Protein AF-A0A535UQ77-F1 (afdb_monomer_lite)

Radius of gyration: 15.28 Å; chains: 1; bounding box: 34×35×45 Å

Structure (mmCIF, N/CA/C/O backbone):
data_AF-A0A535UQ77-F1
#
_entry.id   AF-A0A535UQ77-F1
#
loop_
_atom_site.group_PDB
_atom_site.id
_atom_site.type_symbol
_atom_site.label_atom_id
_atom_site.label_alt_id
_atom_site.label_comp_id
_atom_site.label_asym_id
_atom_site.label_entity_id
_atom_site.label_seq_id
_atom_site.pdbx_PDB_ins_code
_atom_site.Cartn_x
_atom_site.Cartn_y
_atom_site.Cartn_z
_atom_site.occupancy
_atom_site.B_iso_or_equiv
_atom_site.auth_seq_id
_atom_site.auth_comp_id
_atom_site.auth_asym_id
_atom_site.auth_atom_id
_atom_site.pdbx_PDB_model_num
ATOM 1 N N . MET A 1 1 ? -8.827 -24.208 -1.846 1.00 51.34 1 MET A N 1
ATOM 2 C CA . MET A 1 1 ? -8.972 -23.126 -2.843 1.00 51.34 1 MET A CA 1
ATOM 3 C C . MET A 1 1 ? -10.200 -22.333 -2.440 1.00 51.34 1 MET A C 1
ATOM 5 O O . MET A 1 1 ? -11.268 -22.927 -2.415 1.00 51.34 1 MET A O 1
ATOM 9 N N . GLY A 1 2 ? -10.046 -21.084 -2.003 1.00 74.62 2 GLY A N 1
ATOM 10 C CA . GLY A 1 2 ? -11.169 -20.281 -1.488 1.00 74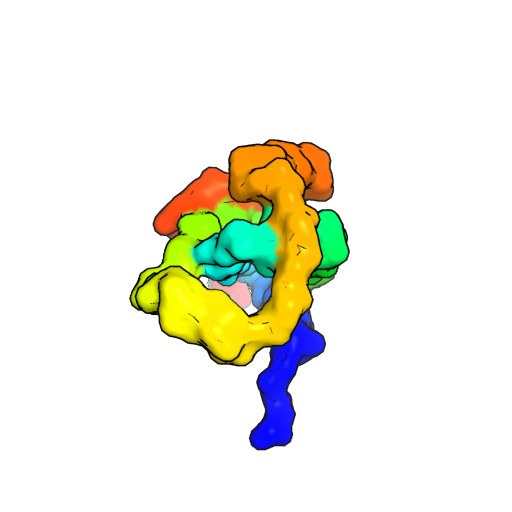.62 2 GLY A CA 1
ATOM 11 C C . GLY A 1 2 ? -10.756 -19.067 -0.655 1.00 74.62 2 GLY A C 1
ATOM 12 O O . GLY A 1 2 ? -11.506 -18.653 0.214 1.00 74.62 2 GLY A O 1
ATOM 13 N N . TYR A 1 3 ? -9.539 -18.564 -0.854 1.00 83.62 3 TYR A N 1
ATOM 14 C CA . TYR A 1 3 ? -9.072 -17.334 -0.227 1.00 83.62 3 TYR A CA 1
ATOM 15 C C . TYR A 1 3 ? -8.224 -16.598 -1.260 1.00 83.62 3 TYR A C 1
ATOM 17 O O . TYR A 1 3 ? -7.188 -17.118 -1.685 1.00 83.62 3 TYR A O 1
ATOM 25 N N . GLY A 1 4 ? -8.721 -15.459 -1.720 1.00 92.38 4 GLY A N 1
ATOM 26 C CA . GLY A 1 4 ? -8.100 -14.583 -2.700 1.00 92.38 4 GLY A CA 1
ATOM 27 C C . GLY A 1 4 ? -8.096 -13.137 -2.217 1.00 92.38 4 GLY A C 1
ATOM 28 O O . GLY A 1 4 ? -8.233 -12.857 -1.026 1.00 92.38 4 GLY A O 1
ATOM 29 N N . LEU A 1 5 ? -7.902 -12.207 -3.152 1.00 91.81 5 LEU A N 1
ATOM 30 C CA . LEU A 1 5 ? -7.842 -10.780 -2.834 1.00 91.81 5 LEU A CA 1
ATOM 31 C C . LEU A 1 5 ? -9.175 -10.252 -2.293 1.00 91.81 5 LEU A C 1
ATOM 33 O O . LEU A 1 5 ? -9.158 -9.459 -1.357 1.00 91.81 5 LEU A O 1
ATOM 37 N N . ASP A 1 6 ? -10.304 -10.736 -2.808 1.00 94.06 6 ASP A N 1
ATOM 38 C CA . ASP A 1 6 ? -11.630 -10.304 -2.356 1.00 94.06 6 ASP A CA 1
ATOM 39 C C . ASP A 1 6 ? -11.852 -10.651 -0.875 1.00 94.06 6 ASP A C 1
ATOM 41 O O . ASP A 1 6 ? -12.286 -9.808 -0.090 1.00 94.06 6 ASP A O 1
ATOM 45 N N . GLU A 1 7 ? -11.463 -11.857 -0.440 1.00 95.62 7 GLU A N 1
ATOM 46 C CA . GLU A 1 7 ? -11.539 -12.232 0.974 1.00 95.62 7 GLU A CA 1
ATOM 47 C C . GLU A 1 7 ? -10.544 -11.456 1.851 1.00 95.62 7 GLU A C 1
ATOM 49 O O . GLU A 1 7 ? -10.850 -11.177 3.012 1.00 95.62 7 GLU A O 1
ATOM 54 N N . VAL A 1 8 ? -9.369 -11.083 1.328 1.00 94.38 8 VAL A N 1
ATOM 55 C CA . VAL A 1 8 ? -8.412 -10.211 2.039 1.00 94.38 8 VAL A CA 1
ATOM 56 C C . VAL A 1 8 ? -9.016 -8.828 2.266 1.00 94.38 8 VAL A C 1
ATOM 58 O O . VAL A 1 8 ? -8.952 -8.303 3.381 1.00 94.38 8 VAL A O 1
ATOM 61 N N . VAL A 1 9 ? -9.632 -8.254 1.233 1.00 96.19 9 VAL A N 1
ATOM 62 C CA . VAL A 1 9 ? -10.286 -6.946 1.315 1.00 96.19 9 VAL A CA 1
ATOM 63 C C . VAL A 1 9 ? -11.458 -6.988 2.295 1.00 96.19 9 VAL A C 1
ATOM 65 O O . VAL A 1 9 ? -11.558 -6.123 3.170 1.00 96.19 9 VAL A O 1
ATOM 68 N N . GLU A 1 10 ? -12.280 -8.038 2.242 1.00 96.44 10 GLU A N 1
ATOM 69 C CA . GLU A 1 10 ? -13.380 -8.237 3.189 1.00 96.44 10 GLU A CA 1
ATOM 70 C C . GLU A 1 10 ? -12.877 -8.361 4.636 1.00 96.44 10 GLU A C 1
ATOM 72 O O . GLU A 1 10 ? -13.448 -7.763 5.549 1.00 96.44 10 GLU A O 1
ATOM 77 N N . CYS A 1 11 ? -11.764 -9.066 4.862 1.00 95.56 11 CYS A N 1
ATOM 78 C CA . CYS A 1 11 ? -11.135 -9.150 6.181 1.00 95.56 11 CYS A CA 1
ATOM 79 C C . CYS A 1 11 ? -10.706 -7.767 6.701 1.00 95.56 11 CYS A C 1
ATOM 81 O O . CYS A 1 11 ? -10.943 -7.449 7.870 1.00 95.56 11 CYS A O 1
ATOM 83 N N . GLY A 1 12 ? -10.114 -6.929 5.842 1.00 96.44 12 GLY A N 1
ATOM 84 C CA . GLY A 1 12 ? -9.777 -5.543 6.176 1.00 96.44 12 GLY A CA 1
ATOM 85 C C . GLY A 1 12 ? -11.015 -4.729 6.555 1.00 96.44 12 GLY A C 1
ATOM 86 O O . GLY A 1 12 ? -11.045 -4.104 7.616 1.00 96.44 12 GLY A O 1
ATOM 87 N N . ARG A 1 13 ? -12.080 -4.821 5.750 1.00 96.44 13 ARG A N 1
ATOM 88 C CA . ARG A 1 13 ? -13.355 -4.133 5.995 1.00 96.44 13 ARG A CA 1
ATOM 89 C C . ARG A 1 13 ? -13.982 -4.532 7.333 1.00 96.44 13 ARG A C 1
ATOM 91 O O . ARG A 1 13 ? -14.423 -3.662 8.086 1.00 96.44 13 ARG A O 1
ATOM 98 N N . VAL A 1 14 ? -13.998 -5.828 7.655 1.00 97.31 14 VAL A N 1
ATOM 99 C CA . VAL A 1 14 ? -14.507 -6.347 8.937 1.00 97.31 14 VAL A CA 1
ATOM 100 C C . VAL A 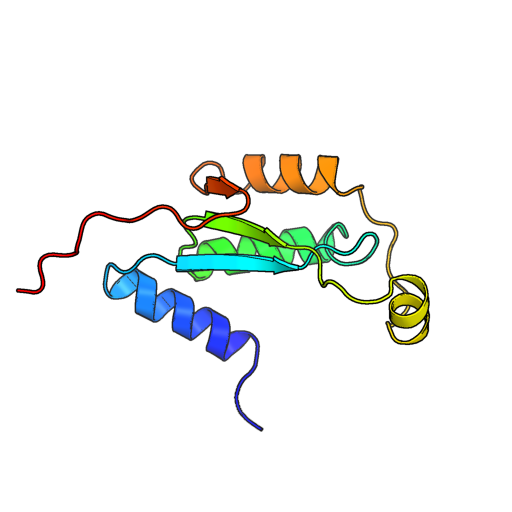1 14 ? -13.676 -5.831 10.113 1.00 97.31 14 VAL A C 1
ATOM 102 O O . VAL A 1 14 ? -14.247 -5.388 11.110 1.00 97.31 14 VAL A O 1
ATOM 105 N N . MET A 1 15 ? -12.344 -5.840 9.999 1.00 95.94 15 MET A N 1
ATOM 106 C CA . MET A 1 15 ? -11.454 -5.344 11.052 1.00 95.94 15 MET A CA 1
ATOM 107 C C . MET A 1 15 ? -11.647 -3.842 11.302 1.00 95.94 15 MET A C 1
ATOM 109 O O . MET A 1 15 ? -11.786 -3.423 12.452 1.00 95.94 15 MET A O 1
ATOM 113 N N . CYS A 1 16 ? -11.734 -3.050 10.231 1.00 93.75 16 CYS A N 1
ATOM 114 C CA . CYS A 1 16 ? -12.014 -1.619 10.308 1.00 93.75 16 CYS A CA 1
ATOM 115 C C . CYS A 1 16 ? -13.374 -1.349 10.981 1.00 93.75 16 CYS A C 1
ATOM 117 O O . CYS A 1 16 ? -13.463 -0.550 11.914 1.00 93.75 16 CYS A O 1
ATOM 119 N N . ALA A 1 17 ? -14.428 -2.075 10.585 1.00 94.81 17 ALA A N 1
ATOM 120 C CA . ALA A 1 17 ? -15.765 -1.940 11.170 1.00 94.81 17 ALA A CA 1
ATOM 121 C C . ALA A 1 17 ? -15.822 -2.325 12.661 1.00 94.81 17 ALA A C 1
ATOM 123 O O . ALA A 1 17 ? -16.638 -1.782 13.407 1.00 94.81 17 ALA A O 1
ATOM 124 N N . ALA A 1 18 ? -14.945 -3.226 13.107 1.00 95.25 18 ALA A N 1
ATOM 125 C CA . ALA A 1 18 ? -14.792 -3.597 14.512 1.00 95.25 18 ALA A CA 1
ATOM 126 C C . ALA A 1 18 ? -13.972 -2.578 15.336 1.00 95.25 18 ALA A C 1
ATOM 128 O O . ALA A 1 18 ? -13.762 -2.790 16.531 1.00 95.25 18 ALA A O 1
ATOM 129 N N . GLY A 1 19 ? -13.504 -1.480 14.727 1.00 92.06 19 GLY A N 1
ATOM 130 C CA . GLY A 1 19 ? -12.664 -0.468 15.377 1.00 92.06 19 GLY A CA 1
ATOM 131 C C . GLY A 1 19 ? -11.205 -0.895 15.553 1.00 92.06 19 GLY A C 1
ATOM 132 O O . GLY A 1 19 ? -10.488 -0.323 16.375 1.00 92.06 19 GLY A O 1
ATOM 133 N N . GLY A 1 20 ? -10.776 -1.925 14.824 1.00 91.19 20 GLY A N 1
ATOM 134 C CA . GLY A 1 20 ? -9.405 -2.401 14.812 1.00 91.19 20 GLY A CA 1
ATOM 135 C C . GLY A 1 20 ? -8.547 -1.693 13.765 1.00 91.19 20 GLY A C 1
ATOM 136 O O . GLY A 1 20 ? -9.058 -1.175 12.775 1.00 91.19 20 GLY A O 1
ATOM 137 N N . GLN A 1 21 ? -7.229 -1.718 13.971 1.00 92.19 21 GLN A N 1
ATOM 138 C CA . GLN A 1 21 ? -6.284 -1.118 13.033 1.00 92.19 21 GLN A CA 1
ATOM 139 C C . GLN A 1 21 ? -5.979 -2.041 11.854 1.00 92.19 21 GLN A C 1
ATOM 141 O O . GLN A 1 21 ? -5.621 -3.206 12.048 1.00 92.19 21 GLN A O 1
ATOM 146 N N . VAL A 1 22 ? -6.027 -1.486 10.641 1.00 95.56 22 VAL A N 1
ATOM 147 C CA . VAL A 1 22 ? -5.627 -2.181 9.411 1.00 95.56 22 VAL A CA 1
ATOM 148 C C . VAL A 1 22 ? -4.304 -1.620 8.888 1.00 95.56 22 VAL A C 1
ATOM 150 O O . VAL A 1 22 ? -4.197 -0.447 8.520 1.00 95.56 22 VAL A O 1
ATOM 153 N N . CYS A 1 23 ? -3.292 -2.486 8.818 1.00 95.38 23 CYS A N 1
ATOM 154 C CA . CYS A 1 23 ? -1.970 -2.183 8.271 1.00 95.38 23 CYS A CA 1
ATOM 155 C C . CYS A 1 23 ? -1.699 -3.069 7.051 1.00 95.38 23 CYS A C 1
ATOM 157 O O . CYS A 1 23 ? -1.729 -4.294 7.162 1.00 95.38 23 CYS A O 1
ATOM 159 N N . LEU A 1 24 ? -1.383 -2.463 5.906 1.00 95.44 24 LEU A N 1
ATOM 160 C CA . LEU A 1 24 ? -1.027 -3.177 4.683 1.00 95.44 24 LEU A CA 1
ATOM 161 C C . LEU A 1 24 ? 0.492 -3.339 4.581 1.00 95.44 24 LEU A C 1
ATOM 163 O O . LEU A 1 24 ? 1.223 -2.352 4.526 1.00 95.44 24 LEU A O 1
ATOM 167 N N . ASN A 1 25 ? 0.967 -4.578 4.481 1.00 94.94 25 ASN A N 1
ATOM 168 C CA . ASN A 1 25 ? 2.339 -4.864 4.066 1.00 94.94 25 ASN A CA 1
ATOM 169 C C . ASN A 1 25 ? 2.406 -4.877 2.538 1.00 94.94 25 ASN A C 1
ATOM 171 O O . ASN A 1 25 ? 1.992 -5.848 1.909 1.00 94.94 25 ASN A O 1
ATOM 175 N N . LEU A 1 26 ? 2.929 -3.805 1.949 1.00 95.19 26 LEU A N 1
ATOM 176 C CA . LEU A 1 26 ? 3.102 -3.686 0.508 1.00 95.19 26 LEU A CA 1
ATOM 177 C C . LEU A 1 26 ? 4.489 -4.199 0.118 1.00 95.19 26 LEU A C 1
ATOM 179 O O . LEU A 1 26 ? 5.506 -3.584 0.452 1.00 95.19 26 LEU A O 1
ATOM 183 N N . LEU A 1 27 ? 4.516 -5.337 -0.575 1.00 93.12 27 LEU A N 1
ATOM 184 C CA . LEU A 1 27 ? 5.744 -5.946 -1.075 1.00 93.12 27 LEU A CA 1
ATOM 185 C C . LEU A 1 27 ? 6.222 -5.175 -2.309 1.00 93.12 27 LEU A C 1
ATOM 187 O O . LEU A 1 27 ? 5.508 -5.069 -3.304 1.00 93.12 27 LEU A O 1
ATOM 191 N N . THR A 1 28 ? 7.409 -4.584 -2.220 1.00 91.31 28 THR A N 1
ATOM 192 C CA . THR A 1 28 ? 7.950 -3.667 -3.221 1.00 91.31 28 THR A CA 1
ATOM 193 C C . THR A 1 28 ? 8.775 -4.405 -4.257 1.00 91.31 28 THR A C 1
ATOM 195 O O . THR A 1 28 ? 9.774 -5.039 -3.907 1.00 91.31 28 THR A O 1
ATOM 198 N N . PHE A 1 29 ? 8.409 -4.244 -5.524 1.00 90.94 29 PHE A N 1
ATOM 199 C CA . PHE A 1 29 ? 9.146 -4.774 -6.659 1.00 90.94 29 PHE A CA 1
ATOM 200 C C . PHE A 1 29 ? 9.073 -3.795 -7.847 1.00 90.94 29 PHE A C 1
ATOM 202 O O . PHE A 1 29 ? 7.974 -3.561 -8.359 1.00 90.94 29 PHE A O 1
ATOM 209 N N . PRO A 1 30 ? 10.205 -3.203 -8.279 1.00 88.56 30 PRO A N 1
ATOM 210 C CA . PRO A 1 30 ? 10.249 -2.326 -9.449 1.00 88.56 30 PRO A CA 1
ATOM 211 C C . PRO A 1 30 ? 9.722 -3.003 -10.723 1.00 88.56 30 PRO A C 1
ATOM 213 O O . PRO A 1 30 ? 10.027 -4.160 -10.987 1.00 88.56 30 PRO A O 1
ATOM 216 N N . GLY A 1 31 ? 8.931 -2.283 -11.513 1.00 88.00 31 GLY A N 1
ATOM 217 C CA . GLY A 1 31 ? 8.205 -2.786 -12.682 1.00 88.00 31 GLY A CA 1
ATOM 218 C C . GLY A 1 31 ? 6.844 -3.414 -12.356 1.00 88.00 31 GLY A C 1
ATOM 219 O O . GLY A 1 31 ? 5.970 -3.460 -13.220 1.00 88.00 31 GLY A O 1
ATOM 220 N N . LEU A 1 32 ? 6.622 -3.861 -11.116 1.00 89.88 32 LEU A N 1
ATOM 221 C CA . LEU A 1 32 ? 5.361 -4.478 -10.697 1.00 89.88 32 LEU A CA 1
ATOM 222 C C . LEU A 1 32 ? 4.574 -3.544 -9.772 1.00 89.88 32 LEU A C 1
ATOM 224 O O . LEU A 1 32 ? 3.559 -2.978 -10.179 1.00 89.88 32 LEU A O 1
ATOM 228 N N . THR A 1 33 ? 5.069 -3.330 -8.552 1.00 92.12 33 THR A N 1
ATOM 229 C CA . THR A 1 33 ? 4.383 -2.552 -7.506 1.00 92.12 33 THR A CA 1
ATOM 230 C C . THR A 1 33 ? 4.315 -1.058 -7.832 1.00 92.12 33 THR A C 1
ATOM 232 O O . THR A 1 33 ? 3.409 -0.365 -7.380 1.00 92.12 33 THR A O 1
ATOM 235 N N . ASP A 1 34 ? 5.275 -0.541 -8.597 1.00 95.00 34 ASP A N 1
ATOM 236 C CA . ASP A 1 34 ? 5.313 0.848 -9.067 1.00 95.00 34 ASP A CA 1
ATOM 237 C C . ASP A 1 34 ? 4.741 1.015 -10.484 1.00 95.00 34 ASP A C 1
ATOM 239 O O . ASP A 1 34 ? 4.906 2.072 -11.097 1.00 95.00 34 ASP A O 1
ATOM 243 N N . SER A 1 35 ? 4.052 0.007 -11.023 1.00 94.75 35 SER A N 1
ATOM 244 C CA . SER A 1 35 ? 3.288 0.188 -12.255 1.00 94.75 35 SER A CA 1
ATOM 245 C C . SER A 1 35 ? 2.054 1.069 -11.994 1.00 94.75 35 SER A C 1
ATOM 247 O O . SER A 1 35 ? 1.447 0.987 -10.920 1.00 94.75 35 SER A O 1
ATOM 249 N N . PRO A 1 36 ? 1.638 1.928 -12.946 1.00 95.19 36 PRO A N 1
ATOM 250 C CA . PRO A 1 36 ? 0.487 2.800 -12.736 1.00 95.19 36 PRO A CA 1
ATOM 251 C C . PRO A 1 36 ? -0.796 2.059 -12.351 1.00 95.19 36 PRO A C 1
ATOM 253 O O . PRO A 1 36 ? -1.515 2.542 -11.480 1.00 95.19 36 PRO A O 1
ATOM 256 N N . GLU A 1 37 ? -1.033 0.897 -12.964 1.00 94.62 37 GLU A N 1
ATOM 257 C CA . GLU A 1 37 ? -2.200 0.046 -12.728 1.00 94.62 37 GLU A CA 1
ATOM 258 C C . GLU A 1 37 ? -2.203 -0.559 -11.317 1.00 94.62 37 GLU A C 1
ATOM 260 O O . GLU A 1 37 ? -3.213 -0.475 -10.617 1.00 94.62 37 GLU A O 1
ATOM 265 N N . GLU A 1 38 ? -1.077 -1.115 -10.860 1.00 94.88 38 GLU A N 1
ATOM 266 C CA . GLU A 1 38 ? -0.985 -1.672 -9.505 1.00 94.88 38 GLU A CA 1
ATOM 267 C C . GLU A 1 38 ? -1.079 -0.583 -8.433 1.00 94.88 38 GLU A C 1
ATOM 269 O O . GLU A 1 38 ? -1.673 -0.809 -7.377 1.00 94.88 38 GLU A O 1
ATOM 274 N N . LEU A 1 39 ? -0.582 0.628 -8.707 1.00 97.06 39 LEU A N 1
ATOM 275 C CA . LEU A 1 39 ? -0.767 1.770 -7.811 1.00 97.06 39 LEU A CA 1
ATOM 276 C C . LEU A 1 39 ? -2.248 2.149 -7.678 1.00 97.06 39 LEU A C 1
ATOM 278 O O . LEU A 1 39 ? -2.713 2.353 -6.557 1.00 97.06 39 LEU A O 1
ATOM 282 N N . ASP A 1 40 ? -3.006 2.187 -8.777 1.00 97.38 40 ASP A N 1
ATOM 283 C CA . ASP A 1 40 ? -4.448 2.474 -8.737 1.00 97.38 40 ASP A CA 1
ATOM 284 C C . ASP A 1 40 ? -5.231 1.393 -7.981 1.00 97.38 40 ASP A C 1
ATOM 286 O O . ASP A 1 40 ? -6.066 1.704 -7.123 1.00 97.38 40 ASP A O 1
ATOM 290 N N . ARG A 1 41 ? -4.909 0.118 -8.222 1.00 96.56 41 ARG A N 1
ATOM 291 C CA . ARG A 1 41 ? -5.499 -1.015 -7.492 1.00 96.56 41 ARG A CA 1
ATOM 292 C C . ARG A 1 41 ? -5.166 -0.964 -6.002 1.00 96.56 41 ARG A C 1
ATOM 294 O O . ARG A 1 41 ? -6.056 -1.138 -5.172 1.00 96.56 41 ARG A O 1
ATOM 301 N N . THR A 1 42 ? -3.918 -0.648 -5.656 1.00 97.19 42 THR A N 1
ATOM 302 C CA . THR A 1 42 ? -3.466 -0.500 -4.265 1.00 97.19 42 THR A CA 1
ATOM 303 C C . THR A 1 42 ? -4.220 0.621 -3.556 1.00 97.19 42 THR A C 1
ATOM 305 O O . THR A 1 42 ? -4.679 0.432 -2.429 1.00 97.19 42 THR A O 1
ATOM 308 N N . VAL A 1 43 ? -4.399 1.776 -4.207 1.00 98.38 43 VAL A N 1
ATOM 309 C CA . VAL A 1 43 ? -5.184 2.894 -3.661 1.00 98.38 43 VAL A CA 1
ATOM 310 C C . VAL A 1 43 ? -6.631 2.473 -3.415 1.00 98.38 43 VAL A C 1
ATOM 312 O O . VAL A 1 43 ? -7.162 2.743 -2.335 1.00 98.38 43 VAL A O 1
ATOM 315 N N . SER A 1 44 ? -7.259 1.794 -4.379 1.00 98.00 44 SER A N 1
ATOM 316 C CA . SER A 1 44 ? -8.635 1.301 -4.243 1.00 98.00 44 SER A CA 1
ATOM 317 C C . SER A 1 44 ? -8.770 0.342 -3.059 1.00 98.00 44 SER A C 1
ATOM 319 O O . SER A 1 44 ? -9.600 0.567 -2.179 1.00 98.00 44 SER A O 1
ATOM 321 N N . ALA A 1 45 ? -7.894 -0.661 -2.978 1.00 97.62 45 ALA A N 1
ATOM 322 C CA . ALA A 1 45 ? -7.903 -1.646 -1.902 1.00 97.62 45 ALA A CA 1
ATOM 323 C C . ALA A 1 45 ? -7.661 -0.999 -0.526 1.00 97.62 45 ALA A C 1
ATOM 325 O O . ALA A 1 45 ? -8.336 -1.331 0.446 1.00 97.62 45 ALA A O 1
ATOM 326 N N . CYS A 1 46 ? -6.743 -0.029 -0.430 1.00 98.00 46 CYS A N 1
ATOM 327 C CA . CYS A 1 46 ? -6.497 0.694 0.820 1.00 98.00 46 CYS A CA 1
ATOM 328 C C . CYS A 1 46 ? -7.726 1.475 1.294 1.00 98.00 46 CYS A C 1
ATOM 330 O O . CYS A 1 46 ? -8.027 1.471 2.488 1.00 98.00 46 CYS A O 1
ATOM 332 N N . ARG A 1 47 ? -8.436 2.135 0.369 1.00 97.81 47 ARG A N 1
ATOM 333 C CA . ARG A 1 47 ? -9.668 2.878 0.673 1.00 97.81 47 ARG A CA 1
ATOM 334 C C . ARG A 1 47 ? -10.787 1.939 1.121 1.00 97.81 47 ARG A C 1
ATOM 336 O O . ARG A 1 47 ? -11.479 2.256 2.081 1.00 97.81 47 ARG A O 1
ATOM 343 N N . GLU A 1 48 ? -10.935 0.792 0.466 1.00 97.44 48 GLU A N 1
ATOM 344 C CA . GLU A 1 48 ? -11.981 -0.188 0.776 1.00 97.44 48 GLU A CA 1
ATOM 345 C C . GLU A 1 48 ? -11.763 -0.888 2.124 1.00 97.44 48 GLU A C 1
ATOM 347 O O . GLU A 1 48 ? -12.692 -1.020 2.919 1.00 97.44 48 GLU A O 1
ATOM 352 N N . MET A 1 49 ? -10.519 -1.269 2.420 1.00 97.50 49 MET A N 1
ATOM 353 C CA . MET A 1 49 ? -10.155 -1.901 3.690 1.00 97.50 49 MET A CA 1
ATOM 354 C C . MET A 1 49 ? -10.075 -0.920 4.869 1.00 97.50 49 MET A C 1
ATOM 356 O O . MET A 1 49 ? -9.971 -1.364 6.010 1.00 97.50 49 MET A O 1
ATOM 360 N N . GLY A 1 50 ? -10.065 0.394 4.621 1.00 96.50 50 GLY A N 1
ATOM 361 C CA . GLY A 1 50 ? -9.821 1.396 5.661 1.00 96.50 50 GLY A CA 1
ATOM 362 C C . GLY A 1 50 ? -8.400 1.325 6.230 1.00 96.50 50 GLY A C 1
ATOM 363 O O . GLY A 1 50 ? -8.211 1.410 7.440 1.00 96.50 50 GLY A O 1
ATOM 364 N N . VAL A 1 51 ? -7.397 1.129 5.365 1.00 97.31 51 VAL A N 1
ATOM 365 C CA . VAL A 1 51 ? -5.984 1.044 5.771 1.00 97.31 51 VAL A CA 1
ATOM 366 C C . VAL A 1 51 ? -5.548 2.341 6.449 1.00 97.31 51 VAL A C 1
ATOM 368 O O . VAL A 1 51 ? -5.725 3.423 5.902 1.00 97.31 51 VAL A O 1
ATOM 371 N N . GLU A 1 52 ? -4.898 2.227 7.604 1.00 96.19 52 GLU A N 1
ATOM 372 C CA . GLU A 1 52 ? -4.318 3.360 8.339 1.00 96.19 52 GLU A CA 1
ATOM 373 C C . GLU A 1 52 ? -2.805 3.470 8.138 1.00 96.19 52 GLU A C 1
ATOM 375 O O . GLU A 1 52 ? -2.211 4.534 8.335 1.00 96.19 52 GLU A O 1
ATOM 380 N N . GLN A 1 53 ? -2.158 2.371 7.744 1.00 96.12 53 GLN A N 1
ATOM 381 C CA . GLN A 1 53 ? -0.723 2.339 7.513 1.00 96.12 53 GLN A CA 1
ATOM 382 C C . GLN A 1 53 ? -0.336 1.409 6.362 1.00 96.12 53 GLN A C 1
ATOM 384 O O . GLN A 1 53 ? -0.703 0.238 6.353 1.00 96.12 53 GLN A O 1
ATOM 389 N N . ILE A 1 54 ? 0.504 1.906 5.453 1.00 97.19 54 ILE A N 1
ATOM 390 C CA . ILE A 1 54 ? 1.242 1.099 4.481 1.00 97.19 54 ILE A CA 1
ATOM 391 C C . ILE A 1 54 ? 2.676 0.905 4.975 1.00 97.19 54 ILE A C 1
ATOM 393 O O . ILE A 1 54 ? 3.415 1.860 5.250 1.00 97.19 54 ILE A O 1
ATOM 397 N N . GLN A 1 55 ? 3.077 -0.356 5.060 1.00 96.06 55 GLN A N 1
ATOM 398 C CA . GLN A 1 55 ? 4.425 -0.782 5.387 1.00 96.06 55 GLN A CA 1
ATOM 399 C C . GLN A 1 55 ? 5.116 -1.272 4.122 1.00 96.06 55 GLN A C 1
ATOM 401 O O . GLN A 1 55 ? 4.707 -2.267 3.531 1.00 96.06 55 GLN A O 1
ATOM 406 N N . TRP A 1 56 ? 6.169 -0.574 3.715 1.00 94.62 56 TRP A N 1
ATOM 407 C CA . TRP A 1 56 ? 6.909 -0.888 2.497 1.00 94.62 56 TRP A CA 1
ATOM 408 C C . TRP A 1 56 ? 7.932 -1.971 2.806 1.00 94.62 56 TRP A C 1
ATOM 410 O O . TRP A 1 56 ? 8.853 -1.752 3.596 1.00 94.62 56 TRP A O 1
ATOM 420 N N . ARG A 1 57 ? 7.747 -3.154 2.225 1.00 92.75 57 ARG A N 1
ATOM 421 C CA . ARG A 1 57 ? 8.549 -4.338 2.529 1.00 92.75 57 ARG A CA 1
ATOM 422 C C . ARG A 1 57 ? 9.228 -4.841 1.270 1.00 92.75 57 ARG A C 1
ATOM 424 O O . ARG A 1 57 ? 8.578 -5.044 0.256 1.00 92.75 57 ARG A O 1
ATOM 431 N N . SER A 1 58 ? 10.521 -5.120 1.357 1.00 85.88 58 SER A N 1
ATOM 432 C CA . SER A 1 58 ? 11.164 -5.972 0.359 1.00 85.88 58 SER A CA 1
ATOM 433 C C . SER A 1 58 ? 10.537 -7.367 0.415 1.00 85.88 58 SER A C 1
ATOM 435 O O . SER A 1 58 ? 10.269 -7.880 1.504 1.00 85.88 58 SER A O 1
ATOM 437 N N . LEU A 1 59 ? 10.345 -7.991 -0.749 1.00 79.50 59 LEU A N 1
ATOM 438 C CA . LEU A 1 59 ? 9.956 -9.400 -0.844 1.00 79.50 59 LEU A CA 1
ATOM 439 C C . LEU A 1 59 ? 11.040 -10.342 -0.282 1.00 79.50 59 LEU A C 1
ATOM 441 O O . LEU A 1 59 ? 10.739 -11.480 0.060 1.00 79.50 59 LEU A O 1
ATOM 445 N N . ASN A 1 60 ? 12.280 -9.854 -0.127 1.00 83.19 60 ASN A N 1
ATOM 446 C CA . ASN A 1 60 ? 13.440 -10.615 0.354 1.00 83.19 60 ASN A CA 1
ATOM 447 C C . ASN A 1 60 ? 13.670 -11.916 -0.433 1.00 83.19 60 ASN A C 1
ATOM 449 O O . ASN A 1 60 ? 14.052 -12.938 0.132 1.00 83.19 60 ASN A O 1
ATOM 453 N N . VAL A 1 61 ? 13.441 -11.854 -1.743 1.00 85.81 61 VAL A N 1
ATOM 454 C CA . VAL A 1 61 ? 13.761 -12.909 -2.704 1.00 85.81 61 VAL A CA 1
ATOM 455 C C . VAL A 1 61 ? 14.863 -12.417 -3.635 1.00 85.81 61 VAL A C 1
ATOM 457 O O . VAL A 1 61 ? 15.041 -11.206 -3.794 1.0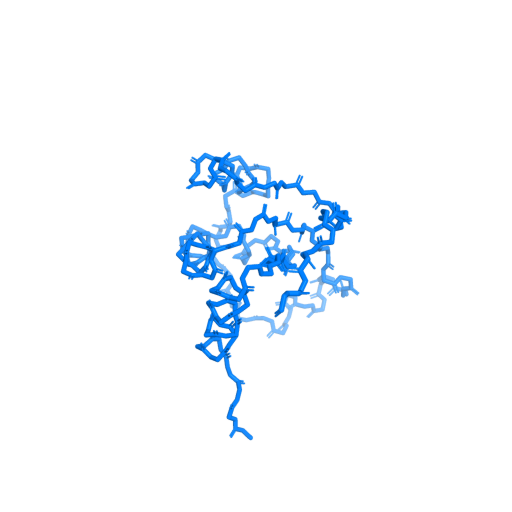0 85.81 61 VAL A O 1
ATOM 460 N N . ASP A 1 62 ? 15.600 -13.349 -4.231 1.00 88.62 62 ASP A N 1
ATOM 461 C CA . ASP A 1 62 ? 16.521 -13.036 -5.318 1.00 88.62 62 ASP A CA 1
ATOM 462 C C . ASP A 1 62 ? 15.755 -12.357 -6.465 1.00 88.62 62 ASP A C 1
ATOM 464 O O . ASP A 1 62 ? 14.727 -12.856 -6.929 1.0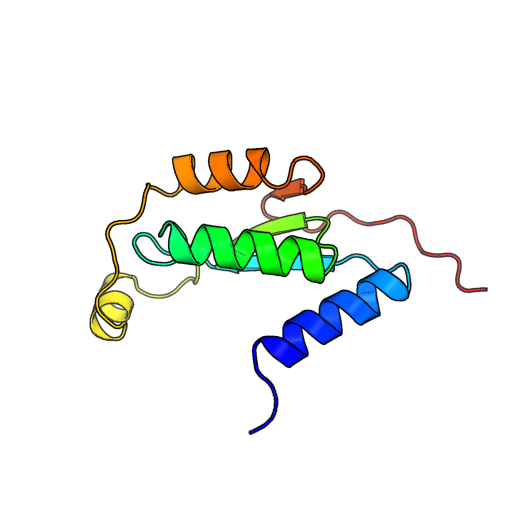0 88.62 62 ASP A O 1
ATOM 468 N N . HIS A 1 63 ? 16.219 -11.170 -6.854 1.00 82.12 63 HIS A N 1
ATOM 469 C CA . HIS A 1 63 ? 15.516 -10.327 -7.811 1.00 82.12 63 HIS A CA 1
ATOM 470 C C . HIS A 1 63 ? 15.637 -10.867 -9.237 1.00 82.12 63 HIS A C 1
ATOM 472 O O . HIS A 1 63 ? 14.652 -10.841 -9.970 1.00 82.12 63 HIS A O 1
ATOM 478 N N . ASP A 1 64 ? 16.811 -11.384 -9.604 1.00 86.94 64 ASP A N 1
ATOM 479 C CA . ASP A 1 64 ? 17.079 -11.898 -10.946 1.00 86.94 64 ASP A CA 1
ATOM 480 C C . ASP A 1 64 ? 16.260 -13.167 -11.182 1.00 86.94 64 ASP A C 1
ATOM 482 O O . ASP A 1 64 ? 15.574 -13.281 -12.194 1.00 86.94 64 ASP A O 1
ATOM 486 N N . TRP A 1 65 ? 16.222 -14.062 -10.190 1.00 89.88 65 TRP A N 1
ATOM 487 C CA . TRP A 1 65 ? 15.363 -15.244 -10.245 1.00 89.88 65 TRP A CA 1
ATOM 488 C C . TRP A 1 65 ? 13.874 -14.880 -10.336 1.00 89.88 65 TRP A C 1
ATOM 490 O O . TRP A 1 65 ? 13.139 -15.466 -11.126 1.00 89.88 65 TRP A O 1
ATOM 500 N N . LEU A 1 66 ? 13.402 -13.895 -9.561 1.00 86.94 66 LEU A N 1
ATOM 501 C CA . LEU A 1 66 ? 11.985 -13.527 -9.601 1.00 86.94 66 LEU A CA 1
ATOM 502 C C . LEU A 1 66 ? 11.580 -12.925 -10.956 1.00 86.94 66 LEU A C 1
ATOM 504 O O . LEU A 1 66 ? 10.461 -13.155 -11.409 1.00 86.94 66 LEU A O 1
ATOM 508 N N . LEU A 1 67 ? 12.470 -12.175 -11.610 1.00 85.94 67 LEU A N 1
ATOM 509 C CA . LEU A 1 67 ? 12.224 -11.649 -12.955 1.00 85.94 67 LEU A CA 1
ATOM 510 C C . LEU A 1 67 ? 12.051 -12.760 -14.000 1.00 85.94 67 LEU A C 1
ATOM 512 O O . LEU A 1 67 ? 11.300 -12.565 -14.952 1.00 85.94 67 LEU A O 1
ATOM 516 N N . GLU A 1 68 ? 12.716 -13.906 -13.829 1.00 89.19 68 GLU A N 1
ATOM 517 C CA . GLU A 1 68 ? 12.557 -15.070 -14.714 1.00 89.19 68 GLU A CA 1
ATOM 518 C C . GLU A 1 68 ? 11.197 -15.764 -14.531 1.00 89.19 68 GLU A C 1
ATOM 520 O O . GLU A 1 68 ? 10.633 -16.281 -15.495 1.00 89.19 68 GLU A O 1
ATOM 525 N N . GLU A 1 69 ? 10.656 -15.755 -13.310 1.00 89.31 69 GLU A N 1
ATOM 526 C CA . GLU A 1 69 ? 9.386 -16.410 -12.963 1.00 89.31 69 GLU A CA 1
ATOM 527 C C . GLU A 1 69 ? 8.154 -15.517 -13.182 1.00 89.31 69 GLU A C 1
ATOM 529 O O . GLU A 1 69 ? 7.041 -16.011 -13.391 1.00 89.31 69 GLU A O 1
ATOM 534 N N . LEU A 1 70 ? 8.317 -14.194 -13.105 1.00 83.50 70 LEU A N 1
ATOM 535 C CA . LEU A 1 70 ? 7.209 -13.257 -13.258 1.00 83.50 70 LEU A CA 1
ATOM 536 C C . LEU A 1 70 ? 6.816 -13.065 -14.731 1.00 83.50 70 LEU A C 1
ATOM 538 O O . LEU A 1 70 ? 7.662 -13.058 -15.628 1.00 83.50 70 LEU A O 1
ATOM 542 N N . PRO A 1 71 ? 5.520 -12.830 -15.010 1.00 78.44 71 PRO A N 1
ATOM 543 C CA . PRO A 1 71 ? 5.106 -12.366 -16.324 1.00 78.44 71 PRO A CA 1
ATOM 544 C C . PRO A 1 71 ? 5.757 -11.013 -16.635 1.00 78.44 71 PRO A C 1
ATOM 546 O O . PRO A 1 71 ? 6.078 -10.241 -15.731 1.00 78.44 71 PRO A O 1
ATOM 549 N N . ALA A 1 72 ? 5.906 -10.709 -17.928 1.00 78.25 72 ALA A N 1
ATOM 550 C CA . ALA A 1 72 ? 6.495 -9.454 -18.382 1.00 78.25 72 ALA A CA 1
ATOM 551 C C . ALA A 1 72 ? 5.848 -8.248 -17.679 1.00 78.25 72 ALA A C 1
ATOM 553 O O . ALA A 1 72 ? 4.640 -8.022 -17.778 1.00 78.25 72 ALA A O 1
ATOM 554 N N . THR A 1 73 ? 6.667 -7.480 -16.966 1.00 75.38 73 THR A N 1
ATOM 555 C CA . THR A 1 73 ? 6.228 -6.307 -16.214 1.00 75.38 73 THR A CA 1
ATOM 556 C C . THR A 1 73 ? 6.160 -5.073 -17.108 1.00 75.38 73 THR A C 1
ATOM 558 O O . THR A 1 73 ? 6.939 -4.923 -18.053 1.00 75.38 73 THR A O 1
ATOM 561 N N . SER A 1 74 ? 5.255 -4.149 -16.790 1.00 76.12 74 SER A N 1
ATOM 562 C CA . SER A 1 74 ? 5.231 -2.836 -17.442 1.00 76.12 74 SER A CA 1
ATOM 563 C C . SER A 1 74 ? 6.347 -1.936 -16.895 1.00 76.12 74 SER A C 1
ATOM 565 O O . SER A 1 74 ? 6.817 -2.154 -15.779 1.00 76.12 74 SER A O 1
ATOM 567 N N . PRO A 1 75 ? 6.779 -0.896 -17.630 1.00 85.69 75 PRO A N 1
ATOM 568 C CA . PRO A 1 75 ? 7.672 0.110 -17.069 1.00 85.69 75 PRO A CA 1
ATOM 569 C C . PRO A 1 75 ? 7.027 0.770 -15.842 1.00 85.69 75 PRO A C 1
ATOM 571 O O . PRO A 1 75 ? 5.979 1.412 -15.948 1.00 85.69 75 PRO A O 1
ATOM 574 N N . GLY A 1 76 ? 7.647 0.585 -14.679 1.00 91.69 76 GLY A N 1
ATOM 575 C CA . GLY A 1 76 ? 7.254 1.252 -13.444 1.00 91.69 76 GLY A CA 1
ATOM 576 C C . GLY A 1 76 ? 7.580 2.744 -13.481 1.00 91.69 76 GLY A C 1
ATOM 577 O O . GLY A 1 76 ? 8.464 3.187 -14.218 1.00 91.69 76 GLY A O 1
ATOM 578 N N . VAL A 1 77 ? 6.881 3.536 -12.667 1.00 95.88 77 VAL A N 1
ATOM 579 C CA . VAL A 1 77 ? 7.165 4.978 -12.527 1.00 95.88 77 VAL A CA 1
ATOM 580 C C . VAL A 1 77 ? 8.395 5.260 -11.655 1.00 95.88 77 VAL A C 1
ATOM 582 O O . VAL A 1 77 ? 8.834 6.404 -11.554 1.00 95.88 77 VAL A O 1
ATOM 585 N N . GLY A 1 78 ? 8.964 4.229 -11.027 1.00 95.31 78 GLY A N 1
ATOM 586 C CA . GLY A 1 78 ? 10.012 4.328 -10.025 1.00 95.31 78 GLY A CA 1
ATOM 587 C C . GLY A 1 78 ? 9.439 4.336 -8.608 1.00 95.31 78 GLY A C 1
ATOM 588 O O . GLY A 1 78 ? 8.457 5.012 -8.306 1.00 95.31 78 GLY A O 1
ATOM 589 N N . MET A 1 79 ? 10.100 3.621 -7.695 1.00 94.44 79 MET A N 1
ATOM 590 C CA . MET A 1 79 ? 9.612 3.421 -6.322 1.00 94.44 79 MET A CA 1
ATOM 591 C C . MET A 1 79 ? 9.434 4.716 -5.512 1.00 94.44 79 MET A C 1
ATOM 593 O O . MET A 1 79 ? 8.547 4.787 -4.663 1.00 94.44 79 MET A O 1
ATOM 597 N N . LEU A 1 80 ? 10.265 5.738 -5.750 1.00 95.75 80 LEU A N 1
ATOM 598 C CA . LEU A 1 80 ? 10.126 7.035 -5.075 1.00 95.75 80 LEU A CA 1
ATOM 599 C C . LEU A 1 80 ? 8.875 7.782 -5.553 1.00 95.75 80 LEU A C 1
ATOM 601 O O . LEU A 1 80 ? 8.103 8.261 -4.726 1.00 95.75 80 LEU A O 1
ATOM 605 N N . GLU A 1 81 ? 8.631 7.803 -6.864 1.00 97.56 81 GLU A N 1
ATOM 606 C CA . GLU A 1 81 ? 7.419 8.406 -7.429 1.00 97.56 81 GLU A CA 1
ATOM 607 C C . GLU A 1 81 ? 6.168 7.626 -7.001 1.00 97.56 81 GLU A C 1
ATOM 609 O O . GLU A 1 81 ? 5.152 8.219 -6.650 1.00 97.56 81 GLU A O 1
ATOM 614 N N . ALA A 1 82 ? 6.249 6.294 -6.937 1.00 97.19 82 ALA A N 1
ATOM 615 C CA . ALA A 1 82 ? 5.184 5.452 -6.400 1.00 97.19 82 ALA A CA 1
ATOM 616 C C . ALA A 1 82 ? 4.837 5.806 -4.943 1.00 97.19 82 ALA A C 1
ATOM 618 O O . ALA A 1 82 ? 3.660 5.964 -4.608 1.00 97.19 82 ALA A O 1
ATOM 619 N N . LEU A 1 83 ? 5.845 5.976 -4.079 1.00 97.25 83 LEU A N 1
ATOM 620 C CA . LEU A 1 83 ? 5.652 6.416 -2.694 1.00 97.25 83 LEU A CA 1
ATOM 621 C C . LEU A 1 83 ? 4.965 7.784 -2.623 1.00 97.25 83 LEU A C 1
ATOM 623 O O . LEU A 1 83 ? 4.013 7.953 -1.856 1.00 97.25 83 LEU A O 1
ATOM 627 N N . ASP A 1 84 ? 5.423 8.748 -3.417 1.00 98.06 84 ASP A N 1
ATOM 628 C CA . ASP A 1 84 ? 4.867 10.099 -3.414 1.00 98.06 84 ASP A CA 1
ATOM 629 C C . ASP A 1 84 ? 3.447 10.144 -3.993 1.00 98.06 84 ASP A C 1
ATOM 631 O O . ASP A 1 84 ? 2.591 10.867 -3.473 1.00 98.06 84 ASP A O 1
ATOM 635 N N . ARG A 1 85 ? 3.143 9.310 -4.996 1.00 98.00 85 ARG A N 1
ATOM 636 C CA . ARG A 1 85 ? 1.779 9.122 -5.503 1.00 98.00 85 ARG A CA 1
ATOM 637 C C . ARG A 1 85 ? 0.862 8.550 -4.428 1.00 98.00 85 ARG A C 1
ATOM 639 O O . ARG A 1 85 ? -0.197 9.130 -4.196 1.00 98.00 85 ARG A O 1
ATOM 646 N N . LEU A 1 86 ? 1.253 7.472 -3.740 1.00 98.06 86 LEU A N 1
ATOM 647 C CA . LEU A 1 86 ? 0.405 6.886 -2.695 1.00 98.06 86 LEU A CA 1
ATOM 648 C C . LEU A 1 86 ? 0.171 7.861 -1.536 1.00 98.06 86 LEU A C 1
ATOM 650 O O . LEU A 1 86 ? -0.962 7.984 -1.085 1.00 98.06 86 LEU A O 1
ATOM 654 N N . ARG A 1 87 ? 1.185 8.627 -1.114 1.00 97.81 87 ARG A N 1
ATOM 655 C CA . ARG A 1 87 ? 1.014 9.685 -0.098 1.00 97.81 87 ARG A CA 1
ATOM 656 C C . ARG A 1 87 ? 0.002 10.750 -0.513 1.00 97.81 87 ARG A C 1
ATOM 658 O O . ARG A 1 87 ? -0.735 11.258 0.328 1.00 97.81 87 ARG A O 1
ATOM 665 N N . ARG A 1 88 ? -0.016 11.109 -1.798 1.00 98.25 88 ARG A N 1
ATOM 666 C CA . ARG A 1 88 ? -0.932 12.113 -2.356 1.00 98.25 88 ARG A CA 1
ATOM 667 C C . ARG A 1 88 ? -2.365 11.589 -2.453 1.00 98.25 88 ARG A C 1
ATOM 669 O O . ARG A 1 88 ? -3.296 12.313 -2.121 1.00 98.25 88 ARG A O 1
ATOM 676 N N . GLU A 1 89 ? -2.530 10.341 -2.884 1.00 98.38 89 GLU A N 1
ATOM 677 C CA . GLU A 1 89 ? -3.833 9.678 -3.045 1.00 98.38 89 GLU A CA 1
ATOM 678 C C . GLU A 1 89 ? -4.448 9.213 -1.715 1.00 98.38 89 GLU A C 1
ATOM 680 O O . GLU A 1 89 ? -5.669 9.056 -1.607 1.00 98.38 89 GLU A O 1
ATOM 685 N N . LEU A 1 90 ? -3.610 8.990 -0.700 1.00 97.94 90 LEU A N 1
ATOM 686 C CA . LEU A 1 90 ? -3.980 8.469 0.614 1.00 97.94 90 LEU A CA 1
ATOM 687 C C . LEU A 1 90 ? -3.415 9.360 1.744 1.00 97.94 90 LEU A C 1
ATOM 689 O O . LEU A 1 90 ? -2.653 8.883 2.583 1.00 97.94 90 LEU A O 1
ATOM 693 N N . PRO A 1 91 ? -3.789 10.652 1.828 1.00 96.75 91 PRO A N 1
ATOM 694 C CA . PRO A 1 91 ? -3.154 11.611 2.743 1.00 96.75 91 PRO A CA 1
ATOM 695 C C . PRO A 1 91 ? -3.317 11.284 4.239 1.00 96.75 91 PRO A C 1
ATOM 697 O O . 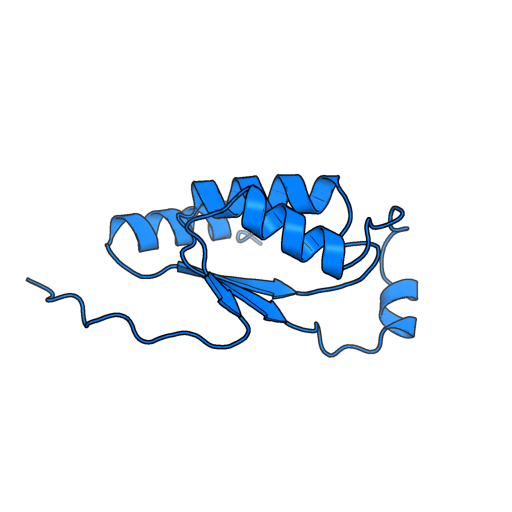PRO A 1 91 ? -2.559 11.793 5.062 1.00 96.75 91 PRO A O 1
ATOM 700 N N . GLY A 1 92 ? -4.298 10.453 4.608 1.00 94.25 92 GLY A N 1
ATOM 701 C CA . GLY A 1 92 ? -4.505 9.979 5.983 1.00 94.25 92 GLY A CA 1
ATOM 702 C C . GLY A 1 92 ? -3.733 8.704 6.339 1.00 94.25 92 GLY A C 1
ATOM 703 O O . GLY A 1 92 ? -3.725 8.308 7.503 1.00 94.25 92 GLY A O 1
ATOM 704 N N . VAL A 1 93 ? -3.091 8.060 5.362 1.00 96.88 93 VAL A N 1
ATOM 705 C CA . VAL A 1 93 ? -2.400 6.783 5.545 1.00 96.88 93 VAL A CA 1
ATOM 706 C C . VAL A 1 93 ? -0.947 7.028 5.920 1.00 96.88 93 VAL A C 1
ATOM 708 O O . VAL A 1 93 ? -0.204 7.748 5.253 1.00 96.88 93 VAL A O 1
ATOM 711 N N . GLN A 1 94 ? -0.507 6.406 7.009 1.00 95.62 94 GLN A N 1
ATOM 712 C CA . GLN A 1 94 ? 0.888 6.474 7.421 1.00 95.62 94 GLN A CA 1
ATOM 713 C C . GLN A 1 94 ? 1.751 5.584 6.526 1.00 95.62 94 GLN A C 1
ATOM 715 O O . GLN A 1 94 ? 1.396 4.448 6.233 1.00 95.62 94 GLN A O 1
ATOM 720 N N . HIS A 1 95 ? 2.941 6.054 6.160 1.00 95.25 95 HIS A N 1
ATOM 721 C CA . HIS A 1 95 ? 3.914 5.252 5.417 1.00 95.25 95 HIS A CA 1
ATOM 722 C C . HIS A 1 95 ? 5.148 4.994 6.279 1.00 95.25 95 HIS A C 1
ATOM 724 O O . HIS A 1 95 ? 5.703 5.919 6.876 1.00 95.25 95 HIS A O 1
ATOM 730 N N . GLY A 1 96 ? 5.593 3.741 6.348 1.00 90.81 96 GLY A N 1
ATOM 731 C CA . GLY A 1 96 ? 6.764 3.376 7.140 1.00 90.81 96 GLY A CA 1
ATOM 732 C C . GLY A 1 96 ? 7.157 1.911 7.003 1.00 90.81 96 GLY A C 1
ATOM 733 O O . GLY A 1 96 ? 6.880 1.282 5.989 1.00 90.81 96 GLY A O 1
ATOM 734 N N . ASN A 1 97 ? 7.820 1.383 8.033 1.00 84.31 97 ASN A N 1
ATOM 735 C CA . ASN A 1 97 ? 8.330 0.007 8.067 1.00 84.31 97 ASN A CA 1
ATOM 736 C C . ASN A 1 97 ? 8.040 -0.712 9.404 1.00 84.31 97 ASN A C 1
ATOM 738 O O . ASN A 1 97 ? 8.575 -1.786 9.671 1.00 84.31 97 ASN A O 1
ATOM 742 N N . PHE A 1 98 ? 7.227 -0.113 10.281 1.00 75.38 98 PHE A N 1
ATOM 743 C CA . PHE A 1 98 ? 6.893 -0.661 11.600 1.00 75.38 98 PHE A CA 1
ATOM 744 C C . PHE A 1 98 ? 5.457 -0.310 11.977 1.00 75.38 98 PHE A C 1
ATOM 746 O O . PHE A 1 98 ? 5.031 0.829 11.765 1.00 75.38 98 PHE A O 1
ATOM 753 N N . THR A 1 99 ? 4.754 -1.260 12.594 1.00 74.44 99 THR A N 1
ATOM 754 C CA . THR A 1 99 ? 3.433 -1.026 13.184 1.00 74.44 99 THR A CA 1
ATOM 755 C C . THR A 1 99 ? 3.578 -0.119 14.396 1.00 74.44 99 THR A C 1
ATOM 757 O O . THR A 1 99 ? 4.394 -0.389 15.280 1.00 74.44 99 THR A O 1
ATOM 760 N N . ARG A 1 100 ? 2.800 0.964 14.450 1.00 70.94 100 ARG A N 1
ATOM 761 C CA . ARG A 1 100 ? 2.715 1.789 15.660 1.00 70.94 100 ARG A CA 1
ATOM 762 C C . ARG A 1 100 ? 1.611 1.235 16.557 1.00 70.94 100 ARG A C 1
ATOM 764 O O . ARG A 1 100 ? 0.550 0.909 16.035 1.00 70.94 100 ARG A O 1
ATOM 771 N N . PRO A 1 101 ? 1.827 1.135 17.877 1.00 69.50 101 PRO A N 1
ATOM 772 C CA . PRO A 1 101 ? 0.772 0.707 18.780 1.00 69.50 101 PRO A CA 1
ATOM 773 C C . PRO A 1 101 ? -0.390 1.703 18.728 1.00 69.50 101 PRO A C 1
ATOM 775 O O . PRO A 1 101 ? -0.189 2.911 18.866 1.00 69.50 101 PRO A O 1
ATOM 778 N N . VAL A 1 102 ? -1.601 1.186 18.544 1.00 68.94 102 VAL A N 1
ATOM 779 C CA . VAL A 1 102 ? -2.838 1.932 18.788 1.00 68.94 102 VAL A CA 1
ATOM 780 C C . VAL A 1 102 ? -3.214 1.815 20.260 1.00 68.94 102 VAL A C 1
ATOM 782 O O . VAL A 1 102 ? -2.922 0.806 20.907 1.00 68.94 102 VAL A O 1
ATOM 785 N N . ALA A 1 103 ? -3.825 2.866 20.812 1.00 68.56 103 ALA A N 1
ATOM 786 C CA . ALA A 1 103 ? -4.381 2.801 22.159 1.00 68.56 103 ALA A CA 1
ATOM 787 C C . ALA A 1 103 ? -5.362 1.620 22.232 1.00 68.56 103 ALA A C 1
ATOM 789 O O . ALA A 1 103 ? -6.150 1.423 21.308 1.00 68.56 103 ALA A O 1
ATOM 790 N N . ALA A 1 104 ? -5.283 0.821 23.299 1.00 59.84 104 ALA A N 1
ATOM 791 C CA . ALA A 1 104 ? -6.125 -0.361 23.441 1.00 59.84 104 ALA A CA 1
ATOM 792 C C . ALA A 1 104 ? -7.601 0.035 23.308 1.00 59.84 104 ALA A C 1
ATOM 794 O O . ALA A 1 104 ? -8.082 0.901 24.043 1.00 59.84 104 ALA A O 1
ATOM 795 N N . ALA A 1 105 ? -8.311 -0.597 22.372 1.00 59.16 105 ALA A N 1
ATOM 796 C CA . ALA A 1 105 ? -9.755 -0.473 22.302 1.00 59.16 105 ALA A CA 1
ATOM 797 C C . ALA A 1 105 ? -10.325 -0.988 23.628 1.00 59.16 105 ALA A C 1
ATOM 799 O O . ALA A 1 105 ? -10.108 -2.143 24.002 1.00 59.16 105 ALA A O 1
ATOM 800 N N . THR A 1 106 ? -11.017 -0.125 24.370 1.00 48.25 106 THR A N 1
ATOM 801 C CA . THR A 1 106 ? -11.785 -0.547 25.540 1.00 48.25 106 THR A CA 1
ATOM 802 C C . THR A 1 106 ? -12.909 -1.442 25.037 1.00 48.25 106 THR A C 1
ATOM 804 O O . THR A 1 106 ? -13.939 -0.946 24.583 1.00 48.25 106 THR A O 1
ATOM 807 N N . ILE A 1 107 ? -12.695 -2.756 25.081 1.00 56.00 107 ILE A N 1
ATOM 808 C CA . ILE A 1 107 ? -13.750 -3.737 24.840 1.00 56.00 107 ILE A CA 1
ATOM 809 C C . ILE A 1 107 ? -14.785 -3.521 25.952 1.00 56.00 107 ILE A C 1
ATOM 811 O O . ILE A 1 107 ? -14.468 -3.690 27.131 1.00 56.00 107 ILE A O 1
ATOM 815 N N . ARG A 1 108 ? -15.977 -3.051 25.579 1.00 44.12 108 ARG A N 1
ATOM 816 C CA . ARG A 1 108 ? -17.154 -3.012 26.452 1.00 44.12 108 ARG A CA 1
ATOM 817 C C . ARG A 1 108 ? -17.972 -4.276 26.270 1.00 44.12 108 ARG A C 1
ATOM 819 O O . ARG A 1 108 ? -18.071 -4.729 25.110 1.00 44.12 108 ARG A O 1
#

Secondary structure (DSSP, 8-state):
----HHHHHHHHHHHHHTT---EEEEEE-TTTTTSHHHHHHHHHHHHHHT--EEEEEE--S-HHHHHHHSPPPPPP--HHHHHHHHHHH-TTSEEESSPPPPPPP---

Sequence (108 aa):
MGYGLDEVVECGRVMCAAGGQVCLNLLTFPGLTDSPEELDRTVSACREMGVEQIQWRSLNVDHDWLLEELPATSPGVGMLEALDRLRRELPGVQHGNFTRPVAAATIR

Foldseek 3Di:
DPDDLVNVLVVLQVCVVVVHAAEAEQADDFLACQAPVNLVVVLVSCVSSVHQEYAYDHPPDDNVVVCVVDDDGHHGPDPVVSVVVSCVSPVRHHYYHDDDDDDDDPDD

pLDDT: mean 89.33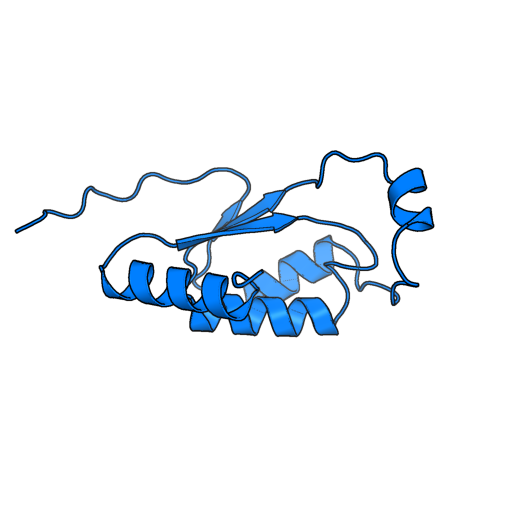, std 11.52, range [44.12, 98.38]